Protein AF-A0A9E3C817-F1 (afdb_monomer)

Foldseek 3Di:
DDDDLVVQVVVLVVLQVVQVVCCVVVVDVDRPSPPPDRDDDDDPDDPDDQQDPVNLVVVLVPQDPPDPVSVVVSVVSVCCCVPPRD

Structure (mmCIF, N/CA/C/O backbone):
data_AF-A0A9E3C817-F1
#
_entry.id   AF-A0A9E3C817-F1
#
loop_
_atom_site.group_PDB
_atom_site.id
_atom_site.type_symbol
_atom_site.label_atom_id
_atom_site.label_alt_id
_atom_site.label_comp_id
_atom_site.label_asym_id
_atom_site.label_entity_id
_atom_site.l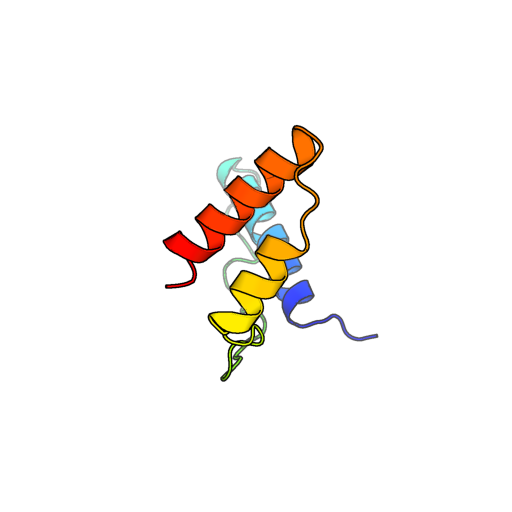abel_seq_id
_atom_site.pdbx_PDB_ins_code
_atom_site.Cartn_x
_atom_site.Cartn_y
_atom_site.Cartn_z
_atom_site.occupancy
_atom_site.B_iso_or_equiv
_atom_site.auth_seq_id
_atom_site.auth_comp_id
_atom_site.auth_asym_id
_atom_site.auth_atom_id
_atom_site.pdbx_PDB_model_num
ATOM 1 N N . MET A 1 1 ? 2.837 -21.183 13.504 1.00 53.81 1 MET A N 1
ATOM 2 C CA . MET A 1 1 ? 3.989 -20.416 12.973 1.00 53.81 1 MET A CA 1
ATOM 3 C C . MET A 1 1 ? 3.871 -18.976 13.458 1.00 53.81 1 MET A C 1
ATOM 5 O O . MET A 1 1 ? 2.762 -18.458 13.396 1.00 53.81 1 MET A O 1
ATOM 9 N N . PRO A 1 2 ? 4.931 -18.335 13.978 1.00 71.12 2 PRO A N 1
ATOM 10 C CA . PRO A 1 2 ? 4.868 -16.924 14.361 1.00 71.12 2 PRO A CA 1
ATOM 11 C C . PRO A 1 2 ? 4.597 -16.046 13.126 1.00 71.12 2 PRO A C 1
ATOM 13 O O . PRO A 1 2 ? 5.170 -16.279 12.062 1.00 71.12 2 PRO A O 1
ATOM 16 N N . ALA A 1 3 ? 3.703 -15.061 13.251 1.00 74.19 3 ALA A N 1
ATOM 17 C CA . ALA A 1 3 ? 3.359 -14.154 12.157 1.00 74.19 3 ALA A CA 1
ATOM 18 C C . ALA A 1 3 ? 4.569 -13.301 11.737 1.00 74.19 3 ALA A C 1
ATOM 20 O O . ALA A 1 3 ? 5.354 -12.858 12.578 1.00 74.19 3 ALA A O 1
ATOM 21 N N . GLN A 1 4 ? 4.710 -13.039 10.434 1.00 83.50 4 GLN A N 1
ATOM 22 C CA . GLN A 1 4 ? 5.780 -12.183 9.917 1.00 83.50 4 GLN A CA 1
ATOM 23 C C . GLN A 1 4 ? 5.652 -10.760 10.496 1.00 83.50 4 GLN A C 1
ATOM 25 O O . GLN A 1 4 ? 4.539 -10.229 10.552 1.00 83.50 4 GLN A O 1
ATOM 30 N N . PRO A 1 5 ? 6.757 -10.084 10.873 1.00 84.06 5 PRO A N 1
ATOM 31 C CA . PRO A 1 5 ? 6.702 -8.750 11.483 1.00 84.06 5 PRO A CA 1
ATOM 32 C C . PRO A 1 5 ? 5.926 -7.713 10.658 1.00 84.06 5 PRO A C 1
ATOM 34 O O . PRO A 1 5 ? 5.271 -6.837 11.218 1.00 84.06 5 PRO A O 1
ATOM 37 N N . GLN A 1 6 ? 5.970 -7.826 9.327 1.00 85.75 6 GLN A N 1
ATOM 38 C CA . GLN A 1 6 ? 5.212 -6.964 8.418 1.00 85.75 6 GLN A CA 1
ATOM 39 C C . GLN A 1 6 ? 3.699 -7.216 8.505 1.00 85.75 6 GLN A C 1
ATOM 41 O O . GLN A 1 6 ? 2.924 -6.264 8.551 1.00 85.75 6 GLN A O 1
ATOM 46 N N . THR A 1 7 ? 3.281 -8.480 8.596 1.00 90.19 7 THR A N 1
ATOM 47 C CA . THR A 1 7 ? 1.875 -8.867 8.776 1.00 90.19 7 THR A CA 1
ATOM 48 C C . THR A 1 7 ? 1.331 -8.348 10.107 1.00 90.19 7 THR A C 1
ATOM 50 O O . THR A 1 7 ? 0.232 -7.806 10.156 1.00 90.19 7 THR A O 1
ATOM 53 N N . VAL A 1 8 ? 2.129 -8.416 11.179 1.00 90.44 8 VAL A N 1
ATOM 54 C CA . VAL A 1 8 ? 1.754 -7.863 12.494 1.00 90.44 8 VAL A CA 1
ATOM 55 C C . VAL A 1 8 ? 1.565 -6.341 12.432 1.00 90.44 8 VAL A C 1
ATOM 57 O O . VAL A 1 8 ? 0.619 -5.817 13.015 1.00 90.44 8 VAL A O 1
ATOM 60 N N . LYS A 1 9 ? 2.416 -5.614 11.692 1.00 89.69 9 LYS A N 1
ATOM 61 C CA . LYS A 1 9 ? 2.227 -4.169 11.468 1.00 89.69 9 LYS A CA 1
ATOM 62 C C . LYS A 1 9 ? 0.943 -3.852 10.707 1.00 89.69 9 LYS A C 1
ATOM 64 O O . LYS A 1 9 ? 0.248 -2.916 11.088 1.00 89.69 9 LYS A O 1
ATOM 69 N N . GLN A 1 10 ? 0.649 -4.602 9.643 1.00 92.19 10 GLN A N 1
ATOM 70 C CA . GLN A 1 10 ? -0.571 -4.416 8.852 1.00 92.19 10 GLN A CA 1
ATOM 71 C C . GLN A 1 10 ? -1.822 -4.639 9.706 1.00 92.19 10 GLN A C 1
ATOM 73 O O . GLN A 1 10 ? -2.718 -3.800 9.703 1.00 92.19 10 GLN A O 1
ATOM 78 N N . ALA A 1 11 ? -1.843 -5.713 10.499 1.00 93.69 11 ALA A N 1
ATOM 79 C CA . ALA A 1 11 ? -2.938 -5.986 11.423 1.00 93.69 11 ALA A CA 1
ATOM 80 C C . ALA A 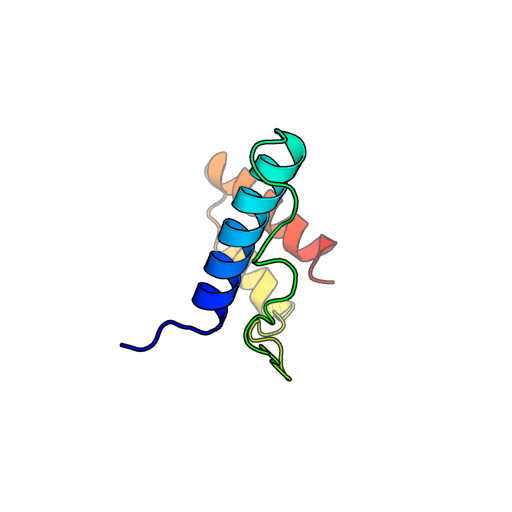1 11 ? -3.101 -4.865 12.464 1.00 93.69 11 ALA A C 1
ATOM 82 O O . ALA A 1 11 ? -4.209 -4.381 12.678 1.00 93.69 11 ALA A O 1
ATOM 83 N N . LEU A 1 12 ? -2.002 -4.390 13.064 1.00 94.31 12 LEU A N 1
ATOM 84 C CA . LEU A 1 12 ? -2.055 -3.283 14.023 1.00 94.31 12 LEU A CA 1
ATOM 85 C C . LEU A 1 12 ? -2.586 -1.985 13.391 1.00 94.31 12 LEU A C 1
ATOM 87 O O . LEU A 1 12 ? -3.343 -1.264 14.035 1.00 94.31 12 LEU A O 1
ATOM 91 N N . ALA A 1 13 ? -2.210 -1.685 12.145 1.00 94.44 13 ALA A N 1
ATOM 92 C CA . ALA A 1 13 ? -2.733 -0.526 11.425 1.00 94.44 13 ALA A CA 1
ATOM 93 C C . ALA A 1 13 ? -4.250 -0.635 11.211 1.00 94.44 13 ALA A C 1
ATOM 95 O O . ALA A 1 13 ? -4.968 0.315 11.510 1.00 94.44 13 ALA A O 1
ATOM 96 N N . ALA A 1 14 ? -4.741 -1.803 10.786 1.00 96.56 14 ALA A N 1
ATOM 97 C CA . ALA A 1 14 ? -6.172 -2.045 10.616 1.00 96.56 14 ALA A CA 1
ATOM 98 C C . ALA A 1 14 ? -6.949 -1.885 11.934 1.00 96.56 14 ALA A C 1
ATOM 100 O O . ALA A 1 14 ? -7.977 -1.213 11.967 1.00 96.56 14 ALA A O 1
ATOM 101 N N . ILE A 1 15 ? -6.424 -2.438 13.034 1.00 96.12 15 ILE A N 1
ATOM 102 C CA . ILE A 1 15 ? -7.031 -2.310 14.367 1.00 96.12 15 ILE A CA 1
ATOM 103 C C . ILE A 1 15 ? -7.100 -0.840 14.793 1.00 96.12 15 ILE A C 1
ATOM 105 O O . ILE A 1 15 ? -8.138 -0.388 15.269 1.00 96.12 15 ILE A O 1
ATOM 109 N N . ARG A 1 16 ? -6.021 -0.071 14.598 1.00 96.38 16 ARG A N 1
ATOM 110 C CA . ARG A 1 16 ? -6.025 1.363 14.916 1.00 96.38 16 ARG A CA 1
ATOM 111 C C . ARG A 1 16 ? -7.070 2.116 14.111 1.00 96.38 16 ARG A C 1
ATOM 113 O O . ARG A 1 16 ? -7.850 2.829 14.722 1.00 96.38 16 ARG A O 1
ATOM 120 N N . MET A 1 17 ? -7.124 1.898 12.797 1.00 97.31 17 MET A N 1
ATOM 121 C CA . MET A 1 17 ? -8.092 2.562 11.922 1.00 97.31 17 MET A CA 1
ATOM 122 C C . MET A 1 17 ? -9.540 2.251 12.312 1.00 97.31 17 MET A C 1
ATOM 124 O O . MET A 1 17 ? -10.378 3.148 12.302 1.00 97.31 17 MET A O 1
ATOM 128 N N . LEU A 1 18 ? -9.835 1.005 12.695 1.00 97.19 18 LEU A N 1
ATOM 129 C CA . LEU A 1 18 ? -11.153 0.630 13.207 1.00 97.19 18 LEU A CA 1
ATOM 130 C C . LEU A 1 18 ? -11.509 1.431 14.467 1.00 97.19 18 LEU A C 1
ATOM 132 O O . LEU A 1 18 ? -12.596 1.995 14.559 1.00 97.19 18 LEU A O 1
ATOM 136 N N . PHE A 1 19 ? -10.597 1.496 15.436 1.00 97.44 19 PHE A N 1
ATOM 137 C CA . PHE A 1 19 ? -10.845 2.225 16.676 1.00 97.44 19 PHE A CA 1
ATOM 138 C C . PHE A 1 19 ? -10.862 3.746 16.486 1.00 97.44 19 PHE A C 1
ATOM 140 O O . PHE A 1 19 ? -11.645 4.414 17.153 1.00 97.44 19 PHE A O 1
ATOM 147 N N . ASP A 1 20 ? -10.081 4.293 15.554 1.00 97.56 20 ASP A N 1
ATOM 148 C CA . ASP A 1 20 ? -10.171 5.702 15.160 1.00 97.56 20 ASP A CA 1
ATOM 149 C C . ASP A 1 20 ? -11.563 6.012 14.596 1.00 97.56 20 ASP A C 1
ATOM 151 O O . ASP A 1 20 ? -12.184 7.001 14.982 1.00 97.56 20 ASP A O 1
ATOM 155 N N . TRP A 1 21 ? -12.104 5.128 13.753 1.00 97.75 21 TRP A N 1
ATOM 156 C CA . TRP A 1 21 ? -13.465 5.265 13.237 1.00 97.75 21 TRP A CA 1
ATOM 157 C C . TRP A 1 21 ? -14.524 5.211 14.351 1.00 97.75 21 TRP A C 1
ATOM 159 O O . TRP A 1 21 ? -15.446 6.026 14.356 1.00 97.75 21 TRP A O 1
ATOM 169 N N . LEU A 1 22 ? -14.369 4.321 15.338 1.00 97.69 22 LEU A N 1
ATOM 170 C CA . LEU A 1 22 ? -15.277 4.244 16.493 1.00 97.69 22 LEU A CA 1
ATOM 171 C C . LEU A 1 22 ? -15.220 5.491 17.388 1.00 97.69 22 LEU A C 1
ATOM 173 O O . LEU A 1 22 ? -16.247 5.886 17.942 1.00 97.69 22 LEU A O 1
ATOM 177 N N . VAL A 1 23 ? -14.049 6.121 17.515 1.00 97.81 23 VAL A N 1
ATOM 178 C CA . VAL A 1 23 ? -13.898 7.403 18.219 1.00 97.81 23 VAL A CA 1
ATOM 179 C C . VAL A 1 23 ? -14.588 8.528 17.446 1.00 97.81 23 VAL A C 1
ATOM 181 O O . VAL A 1 23 ? -15.343 9.298 18.036 1.00 97.81 23 VAL A O 1
ATOM 184 N N . ILE A 1 24 ? -14.403 8.608 16.122 1.00 97.81 24 ILE A N 1
ATOM 185 C CA . ILE A 1 24 ? -15.100 9.595 15.273 1.00 97.81 24 ILE A CA 1
ATOM 186 C C . ILE A 1 24 ? -16.621 9.430 15.394 1.00 97.81 24 ILE A C 1
ATOM 188 O O . ILE A 1 24 ? -17.337 10.416 15.541 1.00 97.81 24 ILE A O 1
ATOM 192 N N . GLY A 1 25 ? -17.106 8.186 15.406 1.00 97.56 25 GLY A N 1
ATOM 193 C CA . GLY A 1 25 ? -18.517 7.856 15.615 1.00 97.56 25 GLY A CA 1
ATOM 194 C C . GLY A 1 25 ? -19.027 8.035 17.050 1.00 97.56 25 GLY A C 1
ATOM 195 O O . GLY A 1 25 ? -20.191 7.737 17.297 1.00 97.56 25 GLY A O 1
ATOM 196 N N . GLN A 1 26 ? -18.187 8.486 17.991 1.00 96.12 26 GLN A N 1
ATOM 197 C CA . GLN A 1 26 ? -18.517 8.676 19.413 1.00 96.12 26 GLN A CA 1
ATOM 198 C C . GLN A 1 26 ? -19.013 7.401 20.125 1.00 96.12 26 GLN A C 1
ATOM 200 O O . GLN A 1 26 ? -19.681 7.472 21.154 1.00 96.12 26 GLN A O 1
ATOM 205 N N . VAL A 1 27 ? -18.665 6.220 19.604 1.00 97.75 27 VAL A N 1
ATOM 206 C CA . VAL A 1 27 ? -19.019 4.924 20.210 1.00 97.75 27 VAL A CA 1
ATOM 207 C C . VAL A 1 27 ? -18.122 4.628 21.414 1.00 97.75 27 VAL A C 1
ATOM 209 O O . VAL A 1 27 ? -18.565 4.043 22.400 1.00 97.75 27 VAL A O 1
ATOM 212 N N . ILE A 1 28 ? -16.854 5.042 21.339 1.00 96.62 28 ILE A N 1
ATOM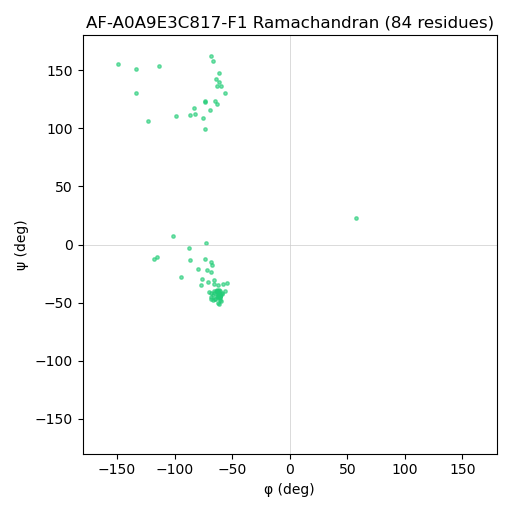 213 C CA . ILE A 1 28 ? -15.877 4.941 22.427 1.00 96.62 28 ILE A CA 1
ATOM 214 C C . ILE A 1 28 ? -15.134 6.274 22.590 1.00 96.62 28 ILE A C 1
ATOM 216 O O . ILE A 1 28 ? -14.947 6.990 21.606 1.00 96.62 28 ILE A O 1
ATOM 220 N N . PRO A 1 29 ? -14.663 6.612 23.803 1.00 95.94 29 PRO A N 1
ATOM 221 C CA . PRO A 1 29 ? -14.031 7.906 24.057 1.00 95.94 29 PRO A CA 1
ATOM 222 C C . PRO A 1 29 ? -12.599 8.014 23.512 1.00 95.94 29 PRO A C 1
ATOM 224 O O . PRO A 1 29 ? -12.154 9.113 23.191 1.00 95.94 29 PRO A O 1
ATOM 227 N N . THR A 1 30 ? -11.847 6.909 23.430 1.00 96.12 30 THR A N 1
ATOM 228 C CA . THR A 1 30 ? -10.435 6.913 23.008 1.00 96.12 30 THR A CA 1
ATOM 229 C C . THR A 1 30 ? -10.043 5.618 22.291 1.00 96.12 30 THR A C 1
ATOM 231 O O . THR A 1 30 ? -10.652 4.570 22.500 1.00 96.12 30 THR A O 1
ATOM 234 N N . ASN A 1 31 ? -9.003 5.678 21.447 1.00 96.50 31 ASN A N 1
ATOM 235 C CA . ASN A 1 31 ? -8.474 4.515 20.732 1.00 96.50 31 ASN A CA 1
ATOM 236 C C . ASN A 1 31 ? -7.504 3.706 21.627 1.00 96.50 31 ASN A C 1
ATOM 238 O O . ASN A 1 31 ? -6.387 4.173 21.882 1.00 96.50 31 ASN A O 1
ATOM 242 N N . PRO A 1 32 ? -7.850 2.471 22.046 1.00 95.06 32 PRO A N 1
ATOM 243 C CA . PRO A 1 32 ? -6.988 1.654 22.905 1.00 95.06 32 PRO A CA 1
ATOM 244 C C . PRO A 1 32 ? -5.704 1.174 22.205 1.00 95.06 32 PRO A C 1
ATOM 246 O O . PRO A 1 32 ? -4.704 0.890 22.861 1.00 95.06 32 PRO A O 1
ATOM 249 N N . ALA A 1 33 ? -5.697 1.100 20.871 1.00 93.56 33 ALA A N 1
ATOM 250 C CA . ALA A 1 33 ? -4.543 0.691 20.073 1.00 93.56 33 ALA A CA 1
ATOM 251 C C . ALA A 1 33 ? -3.601 1.859 19.715 1.00 93.56 33 ALA A C 1
ATOM 253 O O . ALA A 1 33 ? -2.547 1.639 19.101 1.00 93.56 33 ALA A O 1
ATOM 254 N N . GLY A 1 34 ? -3.944 3.095 20.099 1.00 91.06 34 GLY A N 1
ATOM 255 C CA . GLY A 1 34 ? -3.158 4.290 19.782 1.00 91.06 34 GLY A CA 1
ATOM 256 C C . GLY A 1 34 ? -1.746 4.261 20.379 1.00 91.06 34 GLY A C 1
ATOM 257 O O . GLY A 1 34 ? -0.773 4.595 19.704 1.00 91.06 34 GLY A O 1
ATOM 258 N N . SER A 1 35 ? -1.605 3.776 21.615 1.00 91.50 35 SER A N 1
ATOM 259 C CA . SER A 1 35 ? -0.323 3.715 22.339 1.00 91.50 35 SER A CA 1
ATOM 260 C C . SER A 1 35 ? 0.502 2.453 22.052 1.00 91.50 35 SER A C 1
ATOM 262 O O . SER A 1 35 ? 1.694 2.401 22.370 1.00 91.50 35 SER A O 1
ATOM 264 N N . VAL A 1 36 ? -0.097 1.430 21.434 1.00 92.81 36 VAL A N 1
ATOM 265 C CA . VAL A 1 36 ? 0.541 0.123 21.213 1.00 92.81 36 VAL A CA 1
ATOM 266 C C . VAL A 1 36 ? 1.668 0.261 20.198 1.00 92.81 36 VAL A C 1
ATOM 268 O O . VAL A 1 36 ? 1.419 0.565 19.035 1.00 92.81 36 VAL A O 1
ATOM 271 N N . ARG A 1 37 ? 2.923 0.017 20.587 1.00 86.44 37 ARG A N 1
ATOM 272 C CA . ARG A 1 37 ? 4.049 0.055 19.639 1.00 86.44 37 ARG A CA 1
ATOM 273 C C . ARG A 1 37 ? 4.025 -1.167 18.725 1.00 86.44 37 ARG A C 1
ATOM 275 O O . ARG A 1 37 ? 4.102 -2.301 19.186 1.00 86.44 37 ARG A O 1
ATOM 282 N N . GLY A 1 38 ? 3.988 -0.923 17.417 1.00 83.69 38 GLY A N 1
ATOM 283 C CA . GLY A 1 38 ? 4.183 -1.974 16.423 1.00 83.69 38 GLY A CA 1
ATOM 284 C C . GLY A 1 38 ? 5.612 -2.530 16.446 1.00 83.69 38 GLY A C 1
ATOM 285 O O . GLY A 1 38 ? 6.537 -1.843 16.894 1.00 83.69 38 GLY A O 1
ATOM 286 N N . PRO A 1 39 ? 5.829 -3.753 15.935 1.00 85.12 39 PRO A N 1
ATOM 287 C CA . PRO A 1 39 ? 7.153 -4.360 15.914 1.00 85.12 39 PRO A CA 1
ATOM 288 C C . PRO A 1 39 ? 8.132 -3.495 15.113 1.00 85.12 39 PRO A C 1
ATOM 290 O O . PRO A 1 39 ? 7.818 -2.995 14.028 1.00 85.12 39 PRO A O 1
ATOM 293 N N . ARG A 1 40 ? 9.345 -3.304 15.640 1.00 72.81 40 ARG A N 1
ATOM 294 C CA . ARG A 1 40 ? 10.374 -2.495 14.979 1.00 72.81 40 ARG A CA 1
ATOM 295 C C . ARG A 1 40 ? 10.940 -3.256 13.782 1.00 72.81 40 ARG A C 1
ATOM 297 O O . ARG A 1 40 ? 11.813 -4.102 13.925 1.00 72.81 40 ARG A O 1
ATOM 304 N N . TYR A 1 41 ? 10.456 -2.931 12.589 1.00 67.94 41 TYR A N 1
ATOM 305 C CA . TYR A 1 41 ? 11.073 -3.381 11.342 1.00 67.94 41 TYR A CA 1
ATOM 306 C C . TYR A 1 41 ? 12.177 -2.398 10.954 1.00 67.94 41 TYR A C 1
ATOM 308 O O . TYR A 1 41 ? 11.887 -1.247 10.633 1.00 67.94 41 TYR A O 1
ATOM 316 N N . SER A 1 42 ? 13.431 -2.840 11.023 1.00 64.81 42 SER A N 1
ATOM 317 C CA . SER A 1 42 ? 14.593 -2.092 10.546 1.00 64.81 42 SER A CA 1
ATOM 318 C C . SER A 1 42 ? 15.318 -2.954 9.522 1.00 64.81 42 SER A C 1
ATOM 320 O O . SER A 1 42 ? 15.958 -3.943 9.870 1.00 64.81 42 SER A O 1
ATOM 322 N N . THR A 1 43 ? 15.194 -2.596 8.248 1.00 61.31 43 THR A N 1
ATOM 323 C CA . THR A 1 43 ? 16.020 -3.155 7.178 1.00 61.31 43 THR A CA 1
ATOM 324 C C . THR A 1 43 ? 17.134 -2.172 6.878 1.00 61.31 43 THR A C 1
ATOM 326 O O . THR A 1 43 ? 16.877 -1.100 6.344 1.00 61.31 43 THR A O 1
ATOM 329 N N . LYS A 1 44 ? 18.375 -2.533 7.220 1.00 60.31 44 LYS A N 1
ATOM 330 C CA . LYS A 1 44 ? 19.567 -1.726 6.905 1.00 60.31 44 LYS A CA 1
ATOM 331 C C . LYS A 1 44 ? 19.888 -1.683 5.401 1.00 60.31 44 LYS A C 1
ATOM 333 O O . LYS A 1 44 ? 20.672 -0.847 4.978 1.00 60.31 44 LYS A O 1
ATOM 338 N N . LYS A 1 45 ? 19.297 -2.580 4.605 1.00 61.62 45 LYS A N 1
ATOM 339 C CA . LYS A 1 45 ? 19.480 -2.692 3.154 1.00 61.62 45 LYS A CA 1
ATOM 340 C C . LYS A 1 45 ? 18.108 -2.839 2.499 1.00 61.62 45 LYS A C 1
ATOM 342 O O . LYS A 1 45 ? 17.309 -3.663 2.954 1.00 61.62 45 LYS A O 1
ATOM 347 N N . GLY A 1 46 ? 17.826 -2.039 1.471 1.00 61.69 46 GLY A N 1
ATOM 348 C CA . GLY A 1 46 ? 16.669 -2.265 0.608 1.00 61.69 46 GLY A CA 1
ATOM 349 C C . GLY A 1 46 ? 16.753 -3.676 0.031 1.00 61.69 46 GLY A C 1
ATOM 350 O O . GLY A 1 46 ? 17.815 -4.097 -0.420 1.00 61.69 46 GLY A O 1
ATOM 351 N N . LYS A 1 47 ? 15.663 -4.443 0.119 1.00 62.97 47 LYS A N 1
ATOM 352 C CA . LYS A 1 47 ? 15.609 -5.785 -0.482 1.00 62.97 47 LYS A CA 1
ATOM 353 C C . LYS A 1 47 ? 15.525 -5.720 -2.003 1.00 62.97 47 LYS A C 1
ATOM 355 O O . LYS A 1 47 ? 15.868 -6.695 -2.654 1.00 62.97 47 LYS A O 1
ATOM 360 N N . THR A 1 48 ? 15.064 -4.592 -2.537 1.00 65.00 48 THR A N 1
ATOM 361 C CA . THR A 1 48 ? 14.992 -4.339 -3.970 1.00 65.00 48 THR A CA 1
ATOM 362 C C . THR A 1 48 ? 16.405 -4.048 -4.473 1.00 65.00 48 THR A C 1
ATOM 364 O O . THR A 1 48 ? 16.964 -3.014 -4.09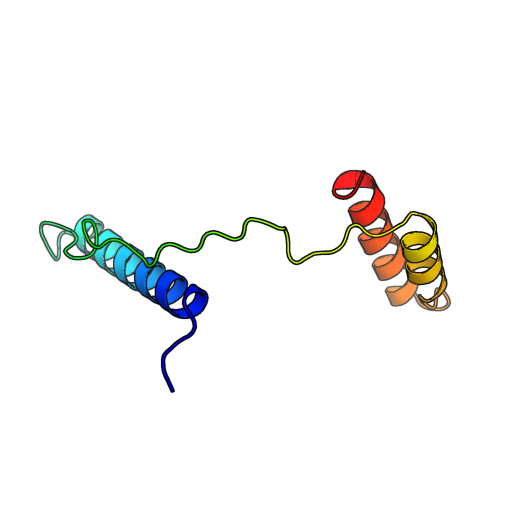3 1.00 65.00 48 THR A O 1
ATOM 367 N N . PRO A 1 49 ? 17.028 -4.954 -5.246 1.00 68.12 49 PRO A N 1
ATOM 368 C CA . PRO A 1 49 ? 18.299 -4.651 -5.885 1.00 68.12 49 PRO A CA 1
ATOM 369 C C . PRO A 1 49 ? 18.115 -3.464 -6.837 1.00 68.12 49 PRO A C 1
ATOM 371 O O . PRO A 1 49 ? 17.040 -3.277 -7.410 1.00 68.12 49 PRO A O 1
ATOM 374 N N . VAL A 1 50 ? 19.160 -2.652 -6.983 1.00 77.69 50 VAL A N 1
ATOM 375 C CA . VAL A 1 50 ? 19.185 -1.606 -8.010 1.00 77.69 50 VAL A CA 1
ATOM 376 C C . VAL A 1 50 ? 19.171 -2.309 -9.364 1.00 77.69 50 VAL A C 1
ATOM 378 O O . VAL A 1 50 ? 20.026 -3.155 -9.618 1.00 77.69 50 VAL A O 1
ATOM 381 N N . LEU A 1 51 ? 18.186 -1.990 -10.201 1.00 80.06 51 LEU A N 1
ATOM 382 C CA . LEU A 1 51 ? 18.109 -2.492 -11.569 1.00 80.06 51 LEU A CA 1
ATOM 383 C C . LEU A 1 51 ? 19.168 -1.765 -12.393 1.00 80.06 51 LEU A C 1
ATOM 385 O O . LEU A 1 51 ? 19.179 -0.533 -12.432 1.00 80.06 51 LEU A O 1
ATOM 389 N N . SER A 1 52 ? 20.077 -2.513 -13.016 1.00 86.75 52 SER A N 1
ATOM 390 C CA . SER A 1 52 ? 21.056 -1.907 -13.914 1.00 86.75 52 SER A CA 1
ATOM 391 C C . SER A 1 52 ? 20.368 -1.379 -15.176 1.00 86.75 52 SER A C 1
ATOM 393 O O . SER A 1 52 ? 19.242 -1.760 -15.514 1.00 86.75 52 SER A O 1
ATOM 395 N N . ARG A 1 53 ? 21.046 -0.488 -15.904 1.00 85.81 53 ARG A N 1
ATOM 396 C CA . ARG A 1 53 ? 20.526 0.036 -17.174 1.00 85.81 53 ARG A CA 1
ATOM 397 C C . ARG A 1 53 ? 20.358 -1.090 -18.196 1.00 85.81 53 ARG A C 1
ATOM 399 O O . ARG A 1 53 ? 19.443 -1.053 -19.015 1.00 85.81 53 ARG A O 1
ATOM 406 N N . GLU A 1 54 ? 21.252 -2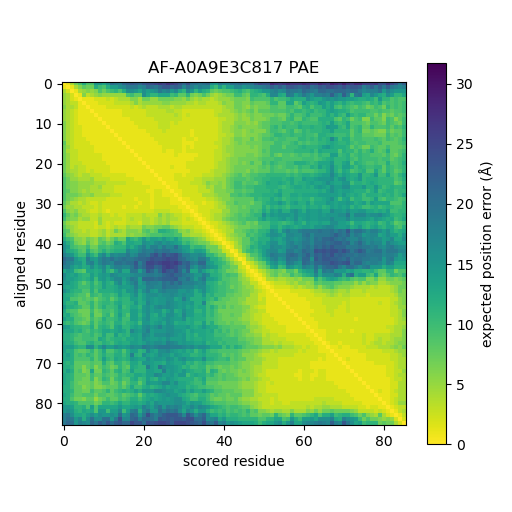.066 -18.151 1.00 90.75 54 GLU A N 1
ATOM 407 C CA . GLU A 1 54 ? 21.280 -3.239 -19.012 1.00 90.75 54 GLU A CA 1
ATOM 408 C C . GLU A 1 54 ? 20.095 -4.160 -18.700 1.00 90.75 54 GLU A C 1
ATOM 410 O O . GLU A 1 54 ? 19.355 -4.515 -19.617 1.00 90.75 54 GLU A O 1
ATOM 415 N N . ASP A 1 55 ? 19.839 -4.444 -17.419 1.00 90.06 55 ASP A N 1
ATOM 416 C CA . ASP A 1 55 ? 18.689 -5.249 -16.988 1.00 90.06 55 ASP A CA 1
ATOM 417 C C . ASP A 1 55 ? 17.359 -4.568 -17.335 1.00 90.06 55 ASP A C 1
ATOM 419 O O . ASP A 1 55 ? 16.413 -5.221 -17.775 1.00 90.06 55 ASP A O 1
ATOM 423 N N . ALA A 1 56 ? 17.284 -3.241 -17.181 1.00 90.50 56 ALA A N 1
ATOM 424 C CA . ALA A 1 56 ? 16.095 -2.472 -17.534 1.00 90.50 56 ALA A CA 1
ATOM 425 C C . ALA A 1 56 ? 15.791 -2.533 -19.038 1.00 90.50 56 ALA A C 1
ATOM 427 O O . ALA A 1 56 ? 14.632 -2.661 -19.430 1.00 90.50 56 ALA A O 1
ATOM 428 N N . ARG A 1 57 ? 16.822 -2.476 -19.891 1.00 91.00 57 ARG A N 1
ATOM 429 C CA . ARG A 1 57 ? 16.660 -2.647 -21.343 1.00 91.00 57 ARG A CA 1
ATOM 430 C C . ARG A 1 57 ? 16.230 -4.063 -21.693 1.00 91.00 57 ARG A C 1
ATOM 432 O O . ARG A 1 57 ? 15.243 -4.219 -22.400 1.00 91.00 57 ARG A O 1
ATOM 439 N N . ALA A 1 58 ? 16.902 -5.070 -21.135 1.00 94.44 58 ALA A N 1
ATOM 440 C CA . ALA A 1 58 ? 16.547 -6.469 -21.351 1.00 94.44 58 ALA A CA 1
ATOM 441 C C . ALA A 1 58 ? 15.086 -6.753 -20.962 1.00 94.44 58 ALA A C 1
ATOM 443 O O . ALA A 1 58 ? 14.370 -7.439 -21.690 1.00 94.44 58 ALA A O 1
ATOM 444 N N . LEU A 1 59 ? 14.613 -6.165 -19.858 1.00 92.44 59 LEU A N 1
ATOM 445 C CA . LEU A 1 59 ? 13.213 -6.236 -19.450 1.00 92.44 59 LEU A CA 1
ATOM 446 C C . LEU A 1 59 ? 12.276 -5.606 -20.492 1.00 92.44 59 LEU A C 1
ATOM 448 O O . LEU A 1 59 ? 11.308 -6.245 -20.897 1.00 92.44 59 LEU A O 1
ATOM 452 N N . LEU A 1 60 ? 12.548 -4.377 -20.940 1.00 93.62 60 LEU A N 1
ATOM 453 C CA . LEU A 1 60 ? 11.694 -3.674 -21.909 1.00 93.62 60 LEU A CA 1
ATOM 454 C C . LEU A 1 60 ? 11.674 -4.335 -23.292 1.00 93.62 60 LEU A C 1
ATOM 456 O O . LEU A 1 60 ? 10.662 -4.238 -23.990 1.00 93.62 60 LEU A O 1
ATOM 460 N N . ASP A 1 61 ? 12.768 -4.982 -23.683 1.00 95.00 61 ASP A N 1
ATOM 461 C CA . ASP A 1 61 ? 12.886 -5.687 -24.961 1.00 95.00 61 ASP A CA 1
ATOM 462 C C . ASP A 1 61 ? 12.222 -7.073 -24.922 1.00 95.00 61 ASP A C 1
ATOM 464 O O . ASP A 1 6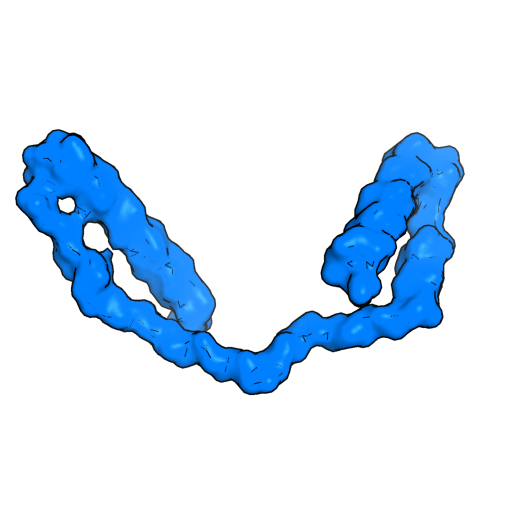1 ? 11.833 -7.597 -25.962 1.00 95.00 61 ASP A O 1
ATOM 468 N N . SER A 1 62 ? 12.020 -7.648 -23.729 1.00 95.69 62 SER A N 1
ATOM 469 C CA . SER A 1 62 ? 11.296 -8.918 -23.557 1.00 95.69 62 SER A CA 1
ATOM 470 C C . SER A 1 62 ? 9.776 -8.812 -23.753 1.00 95.69 62 SER A C 1
ATOM 472 O O . SER A 1 62 ? 9.096 -9.833 -23.859 1.00 95.69 62 SER A O 1
ATOM 474 N N . ILE A 1 63 ? 9.226 -7.593 -23.796 1.00 96.06 63 ILE A N 1
ATOM 475 C CA . ILE A 1 63 ? 7.784 -7.359 -23.931 1.00 96.06 63 ILE A CA 1
ATOM 476 C C . ILE A 1 63 ? 7.397 -7.430 -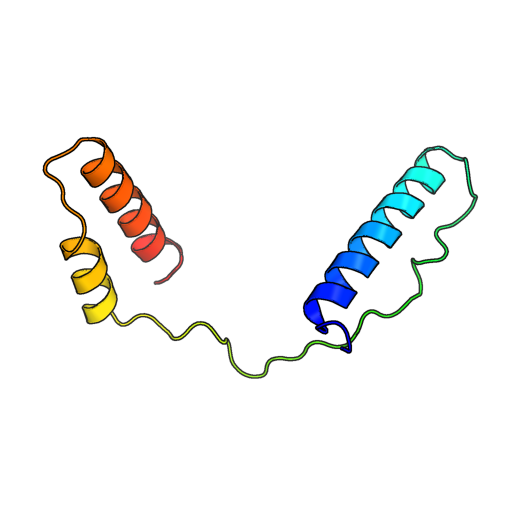25.411 1.00 96.06 63 ILE A C 1
ATOM 478 O O . ILE A 1 63 ? 7.825 -6.596 -26.209 1.00 96.06 63 ILE A O 1
ATOM 482 N N . ASP A 1 64 ? 6.543 -8.392 -25.770 1.00 95.50 64 ASP A N 1
ATOM 483 C CA . ASP A 1 64 ? 5.992 -8.494 -27.124 1.00 95.50 64 ASP A CA 1
ATOM 484 C C . ASP A 1 64 ? 5.141 -7.261 -27.452 1.00 95.50 64 ASP A C 1
ATOM 486 O O . ASP A 1 64 ? 4.159 -6.974 -26.775 1.00 95.50 64 ASP A O 1
ATOM 490 N N . THR A 1 65 ? 5.505 -6.537 -28.509 1.00 96.31 65 THR A N 1
ATOM 491 C CA . THR A 1 65 ? 4.833 -5.303 -28.948 1.00 96.31 65 THR A CA 1
ATOM 492 C C . THR A 1 65 ? 3.900 -5.509 -30.141 1.00 96.31 65 THR A C 1
ATOM 494 O O . THR A 1 65 ? 3.351 -4.539 -30.662 1.00 96.31 65 THR A O 1
ATOM 497 N N . SER A 1 66 ? 3.667 -6.758 -30.560 1.00 96.75 66 SER A N 1
ATOM 498 C CA . SER A 1 66 ? 2.746 -7.086 -31.657 1.00 96.75 66 SER A CA 1
ATOM 499 C C . SER A 1 66 ? 1.271 -6.811 -31.324 1.00 96.75 66 SER A C 1
ATOM 501 O O . SER A 1 66 ? 0.437 -6.691 -32.222 1.00 96.75 66 SER A O 1
ATOM 503 N N . SER A 1 67 ? 0.943 -6.669 -30.035 1.00 96.62 67 SER A N 1
ATOM 504 C CA . SER A 1 67 ? -0.404 -6.379 -29.543 1.00 96.62 67 SER A CA 1
ATOM 505 C C . SER A 1 67 ? -0.504 -4.997 -28.891 1.00 96.62 67 SER A C 1
ATOM 507 O O . SER A 1 67 ? 0.450 -4.483 -28.304 1.00 96.62 67 SER A O 1
ATOM 509 N N . LEU A 1 68 ? -1.708 -4.411 -28.914 1.00 96.00 68 LEU A N 1
ATOM 510 C CA . LEU A 1 68 ? -1.999 -3.151 -28.213 1.00 96.00 68 LEU A CA 1
ATOM 511 C C . LEU A 1 68 ? -1.731 -3.238 -26.701 1.00 96.00 68 LEU A C 1
ATOM 513 O O . LEU A 1 68 ? -1.298 -2.261 -26.093 1.00 96.00 68 LEU A O 1
ATOM 517 N N . ILE A 1 69 ? -1.968 -4.408 -26.097 1.00 96.94 69 ILE A N 1
ATOM 518 C CA . ILE A 1 69 ? -1.686 -4.667 -24.678 1.00 96.94 69 ILE A CA 1
ATOM 519 C C . ILE A 1 69 ? -0.179 -4.589 -24.426 1.00 96.94 69 ILE A C 1
ATOM 521 O O . ILE A 1 69 ? 0.255 -3.881 -23.522 1.00 96.94 69 ILE A O 1
ATOM 525 N N . GLY A 1 70 ? 0.614 -5.238 -25.276 1.00 96.12 70 GLY A N 1
ATOM 526 C CA . GLY A 1 70 ? 2.068 -5.221 -25.192 1.00 96.12 70 GLY A CA 1
ATOM 527 C C . GLY A 1 70 ? 2.678 -3.827 -25.331 1.00 96.12 70 GLY A C 1
ATOM 528 O O . GLY A 1 70 ? 3.543 -3.439 -24.545 1.00 96.12 70 GLY A O 1
ATOM 529 N N . LEU A 1 71 ? 2.170 -3.022 -26.270 1.00 97.06 71 LEU A N 1
ATOM 530 C CA . LEU A 1 71 ? 2.577 -1.620 -26.424 1.00 97.06 71 LEU A CA 1
ATOM 531 C C . LEU A 1 71 ? 2.282 -0.787 -25.169 1.00 97.06 71 LEU A C 1
ATOM 533 O O . LEU A 1 71 ? 3.137 -0.017 -24.725 1.00 97.06 71 LEU A O 1
ATOM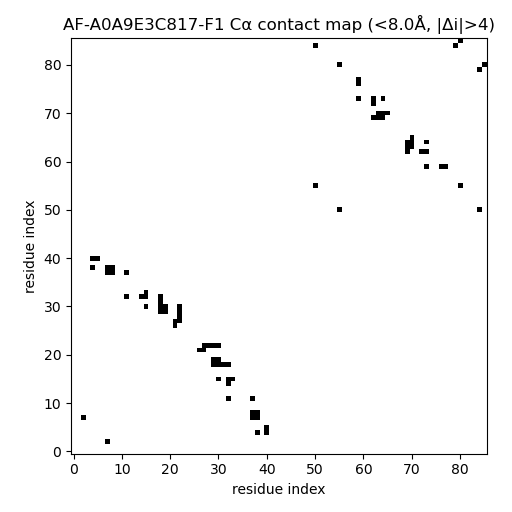 537 N N . ARG A 1 72 ? 1.094 -0.955 -24.573 1.00 97.31 72 ARG A N 1
ATOM 538 C CA . ARG A 1 72 ? 0.715 -0.279 -23.325 1.00 97.31 72 ARG A CA 1
ATOM 539 C C . ARG A 1 72 ? 1.630 -0.689 -22.176 1.00 97.31 72 ARG A C 1
ATOM 541 O O . ARG A 1 72 ? 2.146 0.179 -21.475 1.00 97.31 72 ARG A O 1
ATOM 548 N N . ASP A 1 73 ? 1.827 -1.987 -21.980 1.00 96.94 73 ASP A N 1
ATOM 549 C CA . ASP A 1 73 ? 2.584 -2.513 -20.845 1.00 96.94 73 ASP A CA 1
ATOM 550 C C . ASP A 1 73 ? 4.060 -2.092 -20.943 1.00 96.94 73 ASP A C 1
ATOM 552 O O . ASP A 1 73 ? 4.633 -1.619 -19.958 1.00 96.94 73 ASP A O 1
ATOM 556 N N . ARG A 1 74 ? 4.641 -2.110 -22.153 1.00 95.94 74 ARG A N 1
ATOM 557 C CA . ARG A 1 74 ? 5.985 -1.572 -22.411 1.00 95.94 74 ARG A CA 1
ATOM 558 C C . ARG A 1 74 ? 6.086 -0.077 -22.112 1.00 95.94 74 ARG A C 1
ATOM 560 O O . ARG A 1 74 ? 7.070 0.352 -21.511 1.00 95.94 74 ARG A O 1
ATOM 567 N N . ALA A 1 75 ? 5.090 0.721 -22.500 1.00 95.38 75 ALA A N 1
ATOM 568 C CA . ALA A 1 75 ? 5.077 2.158 -22.227 1.00 95.38 75 ALA A CA 1
ATOM 569 C C . ALA A 1 75 ? 4.960 2.464 -20.724 1.00 95.38 75 ALA A C 1
ATOM 571 O O . ALA A 1 75 ? 5.694 3.308 -20.211 1.00 95.38 75 ALA A O 1
ATOM 572 N N . LEU A 1 76 ? 4.082 1.757 -20.006 1.00 95.00 76 LEU A N 1
ATOM 573 C CA . LEU A 1 76 ? 3.894 1.933 -18.563 1.00 95.00 76 LEU A CA 1
ATOM 574 C C . LEU A 1 76 ? 5.149 1.548 -17.776 1.00 95.00 76 LEU A C 1
ATOM 576 O O . LEU A 1 76 ? 5.594 2.313 -16.921 1.00 95.00 76 LEU A O 1
ATOM 580 N N . ILE A 1 77 ? 5.750 0.396 -18.086 1.00 93.56 77 ILE A N 1
ATOM 581 C CA . ILE A 1 77 ? 6.984 -0.053 -17.429 1.00 93.56 77 ILE A CA 1
ATOM 582 C C . ILE A 1 77 ? 8.140 0.892 -17.778 1.00 93.56 77 ILE A C 1
ATOM 584 O O . ILE A 1 77 ? 8.892 1.288 -16.889 1.00 93.56 77 ILE A O 1
ATOM 588 N N . GLY A 1 78 ? 8.248 1.329 -19.037 1.00 93.19 78 GLY A N 1
ATOM 589 C CA . GLY A 1 78 ? 9.253 2.306 -19.461 1.00 93.19 78 GLY A CA 1
ATOM 590 C C . GLY A 1 78 ? 9.144 3.635 -18.710 1.00 93.19 78 GLY A C 1
ATOM 591 O O . GLY A 1 78 ? 10.157 4.164 -18.251 1.00 93.19 78 GLY A O 1
ATOM 592 N N . LEU A 1 79 ? 7.922 4.140 -18.511 1.00 93.50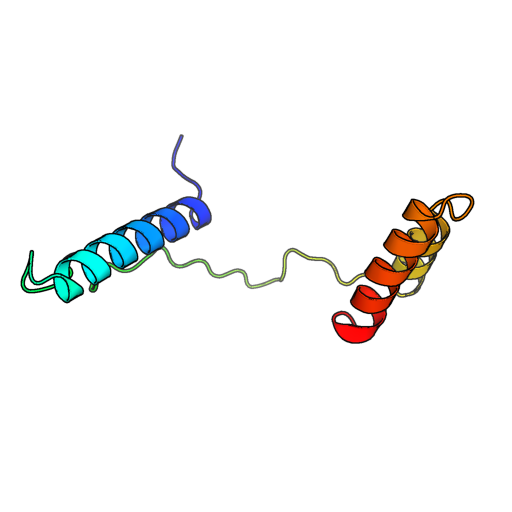 79 LEU A N 1
ATOM 593 C CA . LEU A 1 79 ? 7.673 5.338 -17.708 1.00 93.50 79 LEU A CA 1
ATOM 594 C C . LEU A 1 79 ? 8.097 5.138 -16.248 1.00 93.50 79 LEU A C 1
ATOM 596 O O . LEU A 1 79 ? 8.745 6.011 -15.677 1.00 93.50 79 LEU A O 1
ATOM 600 N N . MET A 1 80 ? 7.782 3.986 -15.648 1.00 91.12 80 MET A N 1
ATOM 601 C CA . MET A 1 80 ? 8.190 3.693 -14.271 1.00 91.12 80 MET A CA 1
ATOM 602 C C . MET A 1 80 ? 9.714 3.662 -14.112 1.00 91.12 80 MET A C 1
ATOM 604 O O . MET A 1 80 ? 10.236 4.235 -13.156 1.00 91.12 80 MET A O 1
ATOM 608 N N . VAL A 1 81 ? 10.421 3.039 -15.062 1.00 88.31 81 VAL A N 1
ATOM 609 C CA . VAL A 1 81 ? 11.891 2.996 -15.083 1.00 88.31 81 VAL A CA 1
ATOM 610 C C . VAL A 1 81 ? 12.477 4.403 -15.214 1.00 88.31 81 VAL A C 1
ATOM 612 O O . VAL A 1 81 ? 13.418 4.734 -14.500 1.00 88.31 81 VAL A O 1
ATOM 615 N N . TYR A 1 82 ? 11.917 5.247 -16.085 1.00 85.25 82 TYR A N 1
ATOM 616 C CA . TYR A 1 82 ? 12.409 6.611 -16.289 1.00 85.25 82 TYR A CA 1
ATOM 617 C C . TYR A 1 82 ? 12.144 7.538 -15.091 1.00 85.25 82 TYR A C 1
ATOM 619 O O . TYR A 1 82 ? 13.007 8.336 -14.745 1.00 85.25 82 TYR A O 1
ATOM 627 N N . SER A 1 83 ? 10.961 7.455 -14.471 1.00 81.69 83 SER A N 1
ATOM 628 C CA . SER A 1 83 ? 10.506 8.441 -13.478 1.00 81.69 83 SER A CA 1
ATOM 629 C C . SER A 1 83 ? 10.786 8.088 -12.016 1.00 81.69 83 SER A C 1
ATOM 631 O O . SER A 1 83 ? 10.866 9.001 -11.201 1.00 81.69 83 SER A O 1
ATOM 633 N N . PHE A 1 84 ? 10.872 6.803 -11.655 1.00 70.75 84 PHE A N 1
ATOM 634 C CA . PHE A 1 84 ? 11.011 6.380 -10.249 1.00 70.75 84 PHE A CA 1
ATOM 635 C C . PHE A 1 84 ? 12.336 5.681 -9.934 1.00 70.75 84 PHE A C 1
ATOM 637 O O . PHE A 1 84 ? 12.612 5.419 -8.763 1.00 70.75 84 PHE A O 1
ATOM 644 N N . MET A 1 85 ? 13.115 5.320 -10.958 1.00 64.69 85 MET A N 1
ATOM 645 C CA . MET A 1 85 ? 14.297 4.465 -10.812 1.00 64.69 85 MET A CA 1
ATOM 646 C C . MET A 1 85 ? 15.618 5.135 -11.220 1.00 64.69 85 MET A C 1
ATOM 648 O O . MET A 1 85 ? 16.681 4.604 -10.896 1.00 64.69 85 MET A O 1
ATOM 652 N N . ILE A 1 86 ? 15.544 6.290 -11.887 1.00 56.91 86 ILE A N 1
ATOM 653 C CA . ILE A 1 86 ? 16.640 7.248 -12.102 1.00 56.91 86 ILE A CA 1
ATOM 654 C C . ILE A 1 86 ? 16.476 8.369 -11.076 1.00 56.91 86 ILE A C 1
ATOM 656 O O . ILE A 1 86 ? 17.508 8.787 -10.508 1.00 56.91 86 ILE A O 1
#

pLDDT: mean 87.68, std 11.99, range [53.81, 97.81]

Secondary structure (DSSP, 8-state):
-PPPHHHHHHHHHHHHHHHHHHHHTTSSSS-TTSSPPPP----SS-SSPPPPHHHHHHHHHTS--SSHHHHHHHHHHHHHHHHH--

Nearest PDB structures (foldseek):
  2kob-assembly1_A  TM=7.495E-01  e=1.899E+00  [Clostridium] leptum DSM 753
  2kkp-assembly1_A  TM=7.535E-01  e=2.752E+00  Moorella thermoacetica ATCC 39073

Mean predicted aligned error: 8.74 Å

Solvent-accessible surface area (backbone atoms only — not comparable to full-atom values): 5394 Å² total; per-residue (Å²): 130,87,78,54,66,67,58,54,39,52,51,52,50,52,55,34,54,53,34,50,51,35,33,76,70,65,75,40,96,67,47,85,54,72,80,60,80,65,71,88,83,80,72,97,59,77,86,71,73,85,77,46,75,66,57,52,47,55,56,56,68,68,48,61,60,93,42,75,66,30,46,49,51,42,50,54,52,50,49,47,51,63,72,76,71,110

Radius of gyration: 21.47 Å; Cα contacts (8 Å, |Δi|>4): 43; chains: 1; bounding box: 40×30×56 Å

Sequence (86 aa):
MPAQPQTVKQALAAIRMLFDWLVIGQVIPTNPAGSVRGPRYSTKKGKTPVLSREDARALLDSIDTSSLIGLRDRALIGLMVYSFMI